Protein AF-W4VKB5-F1 (afdb_monomer_lite)

Secondary structure (DSSP, 8-state):
----HHHHHHHHHHHH---EEE---TT-SS--HHHHTIIIIIIHHHHHHTTPEEE-PPP-TT-HHHHHHHHHHHHHHHHHHT-

InterPro domains:
  IPR001015 Ferrochelatase [PF00762] (2-77)
  IPR001015 Ferrochelatase [PTHR11108] (2-79)

Structure (mmCIF, N/CA/C/O backbone):
data_AF-W4VKB5-F1
#
_entry.id   AF-W4VKB5-F1
#
loop_
_atom_site.group_PDB
_atom_site.id
_atom_site.type_symbol
_atom_site.label_atom_id
_atom_site.label_alt_id
_atom_site.label_comp_id
_atom_site.label_asym_id
_atom_site.label_entity_id
_atom_site.label_seq_id
_atom_site.pdbx_PDB_ins_code
_atom_site.Cartn_x
_atom_site.Cartn_y
_atom_site.Cartn_z
_atom_site.occupancy
_atom_site.B_iso_or_equiv
_atom_site.auth_seq_id
_atom_site.auth_comp_id
_atom_site.auth_asym_id
_atom_site.auth_atom_id
_atom_site.pdbx_PDB_model_num
ATOM 1 N N . MET A 1 1 ? 10.712 13.403 7.614 1.00 64.50 1 MET A N 1
ATOM 2 C CA . MET A 1 1 ? 9.513 13.847 6.864 1.00 64.50 1 MET A CA 1
ATOM 3 C C . MET A 1 1 ? 8.317 13.255 7.589 1.00 64.50 1 MET A C 1
ATOM 5 O O . MET A 1 1 ? 8.499 12.188 8.152 1.00 64.50 1 MET A O 1
ATOM 9 N N . GLY A 1 2 ? 7.192 13.962 7.694 1.00 67.75 2 GLY A N 1
ATOM 10 C CA . GLY A 1 2 ? 6.073 13.547 8.557 1.00 67.75 2 GLY A CA 1
ATOM 11 C C . GLY A 1 2 ? 4.755 13.394 7.805 1.00 67.75 2 GLY A C 1
ATOM 12 O O . GLY A 1 2 ? 4.780 13.418 6.575 1.00 67.75 2 GLY A O 1
ATOM 13 N N . PRO A 1 3 ? 3.625 13.360 8.537 1.00 78.62 3 PRO A N 1
ATOM 14 C CA . PRO A 1 3 ? 3.504 12.709 9.849 1.00 78.62 3 PRO A CA 1
ATOM 15 C C . PRO A 1 3 ? 3.843 11.215 9.737 1.00 78.62 3 PRO A C 1
ATOM 17 O O . PRO A 1 3 ? 3.890 10.676 8.630 1.00 78.62 3 PRO A O 1
ATOM 20 N N . ASP A 1 4 ? 4.103 10.555 10.864 1.00 90.69 4 ASP A N 1
ATOM 21 C CA . ASP A 1 4 ? 4.146 9.096 10.851 1.00 90.69 4 ASP A CA 1
ATOM 22 C C . ASP A 1 4 ? 2.776 8.548 10.407 1.00 90.69 4 ASP A C 1
ATOM 24 O O . ASP A 1 4 ? 1.724 9.114 10.722 1.00 90.69 4 ASP A O 1
ATOM 28 N N . VAL A 1 5 ? 2.782 7.479 9.614 1.00 92.12 5 VAL A N 1
ATOM 29 C CA . VAL A 1 5 ? 1.559 6.920 9.022 1.00 92.12 5 VAL A CA 1
ATOM 30 C C . VAL A 1 5 ? 0.612 6.378 10.104 1.00 92.12 5 VAL A C 1
ATOM 32 O O . VAL A 1 5 ? -0.611 6.423 9.936 1.00 92.12 5 VAL A O 1
ATOM 35 N N . GLN A 1 6 ? 1.152 5.922 11.234 1.00 93.50 6 GLN A N 1
ATOM 36 C CA . GLN A 1 6 ? 0.392 5.412 12.372 1.00 93.50 6 GLN A CA 1
ATOM 37 C C . GLN A 1 6 ? -0.357 6.550 13.073 1.00 93.50 6 GLN A C 1
ATOM 39 O O . GLN A 1 6 ? -1.563 6.444 13.303 1.00 93.50 6 GLN A O 1
ATOM 44 N N . ASP A 1 7 ? 0.326 7.669 13.322 1.00 95.44 7 ASP A N 1
ATOM 45 C CA . ASP A 1 7 ? -0.277 8.869 13.914 1.00 95.44 7 ASP A CA 1
ATOM 46 C C . ASP A 1 7 ? -1.389 9.424 13.017 1.00 95.44 7 ASP A C 1
ATOM 48 O O . ASP A 1 7 ? -2.504 9.676 13.474 1.00 95.44 7 ASP A O 1
ATOM 52 N N . LEU A 1 8 ? -1.130 9.510 11.707 1.00 96.62 8 LEU A N 1
ATOM 53 C CA . LEU A 1 8 ? -2.123 9.968 10.735 1.00 96.62 8 LEU A CA 1
ATOM 54 C C . LEU A 1 8 ? -3.374 9.075 10.717 1.00 96.62 8 LEU A C 1
ATOM 56 O O . LEU A 1 8 ? -4.486 9.572 10.542 1.00 96.62 8 LEU A O 1
ATOM 60 N N . THR A 1 9 ? -3.207 7.764 10.898 1.00 97.44 9 THR A N 1
ATOM 61 C CA . THR A 1 9 ? -4.327 6.812 10.955 1.00 97.44 9 THR A CA 1
ATOM 62 C C . THR A 1 9 ? -5.235 7.115 12.149 1.00 97.44 9 THR A C 1
ATOM 64 O O . THR A 1 9 ? -6.454 7.203 11.988 1.00 97.44 9 THR A O 1
ATOM 67 N N . ARG A 1 10 ? -4.649 7.346 13.333 1.00 97.00 10 ARG A N 1
ATOM 68 C CA . ARG A 1 10 ? -5.398 7.702 14.550 1.00 97.00 10 ARG A CA 1
ATOM 69 C C . ARG A 1 10 ? -6.095 9.050 14.403 1.00 97.00 10 ARG A C 1
ATOM 71 O O . ARG A 1 10 ? -7.291 9.146 14.666 1.00 97.00 10 ARG A O 1
ATOM 78 N N . ASP A 1 11 ? -5.387 10.052 13.889 1.00 97.44 11 ASP A N 1
ATOM 79 C CA . ASP A 1 11 ? -5.937 11.390 13.661 1.00 97.44 11 ASP A CA 1
ATOM 80 C C . ASP A 1 11 ? -7.153 11.355 12.729 1.00 97.44 11 ASP A C 1
ATOM 82 O O . ASP A 1 11 ? -8.173 11.999 12.982 1.00 97.44 11 ASP A O 1
ATOM 86 N N . LEU A 1 12 ? -7.069 10.591 11.639 1.00 97.94 12 LEU A N 1
ATOM 87 C CA . LEU A 1 12 ? -8.164 10.445 10.684 1.00 97.94 12 LEU A CA 1
ATOM 88 C C . LEU A 1 12 ? -9.368 9.718 11.293 1.00 97.94 12 LEU A C 1
ATOM 90 O O . LEU A 1 12 ? -10.506 10.120 11.038 1.00 97.94 12 LEU A O 1
ATOM 94 N N . PHE A 1 13 ? -9.141 8.696 12.117 1.00 97.88 13 PHE A N 1
ATOM 95 C CA . PHE A 1 13 ? -10.210 8.034 12.862 1.00 97.88 13 PHE A CA 1
ATOM 96 C C . PHE A 1 13 ? -10.900 9.003 13.830 1.00 97.88 13 PHE A C 1
ATOM 98 O O . PHE A 1 13 ? -12.115 9.174 13.764 1.00 97.88 13 PHE A O 1
ATOM 105 N N . GLU A 1 14 ? -10.142 9.707 14.670 1.00 97.56 14 GLU A N 1
ATOM 106 C CA . GLU A 1 14 ? -10.697 10.606 15.689 1.00 97.56 14 GLU A CA 1
ATOM 107 C C . GLU A 1 14 ? -11.412 11.820 15.083 1.00 97.56 14 GLU A C 1
ATOM 109 O O . GLU A 1 14 ? -12.491 12.210 15.530 1.00 97.56 14 GLU A O 1
ATOM 114 N N . GLN A 1 15 ? -10.826 12.431 14.050 1.00 98.00 15 GLN A N 1
ATOM 115 C CA . GLN A 1 15 ? -11.329 13.686 13.490 1.00 98.00 15 GLN A CA 1
ATOM 116 C C . GLN A 1 15 ? -12.403 13.483 12.421 1.00 98.00 15 GLN A C 1
ATOM 118 O O . GLN A 1 15 ? -13.211 14.389 12.192 1.00 98.00 15 GLN A O 1
ATOM 123 N N . LYS A 1 16 ? -12.373 12.353 11.700 1.00 98.00 16 LYS A N 1
ATOM 124 C CA . LYS A 1 16 ? -13.259 12.094 10.552 1.00 98.00 16 LYS A CA 1
ATOM 125 C C . LYS A 1 16 ? -14.153 10.871 10.728 1.00 98.00 16 LYS A C 1
ATOM 127 O O . LYS A 1 16 ? -15.127 10.765 9.991 1.00 98.00 16 LYS A O 1
ATOM 132 N N . GLY A 1 17 ? -13.864 9.987 11.681 1.00 97.56 17 GLY A N 1
ATOM 133 C CA . GLY A 1 17 ? -14.631 8.762 11.899 1.00 97.56 17 GLY A CA 1
ATOM 134 C C . GLY A 1 17 ?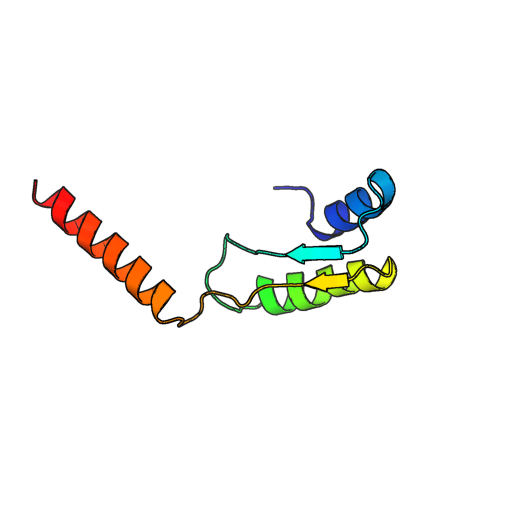 -14.438 7.714 10.802 1.00 97.56 17 GLY A C 1
ATOM 135 O O . GLY A 1 17 ? -15.338 6.909 10.585 1.00 97.56 17 GLY A O 1
ATOM 136 N N . TYR A 1 18 ? -13.316 7.741 10.070 1.00 98.25 18 TYR A N 1
ATOM 137 C CA . TYR A 1 18 ? -13.016 6.687 9.099 1.00 98.25 18 TYR A CA 1
ATOM 138 C C . TYR A 1 18 ? -12.680 5.385 9.820 1.00 98.25 18 TYR A C 1
ATOM 140 O O . TYR A 1 18 ? -11.797 5.364 10.666 1.00 98.25 18 TYR A O 1
ATOM 148 N N . ASP A 1 19 ? -13.349 4.303 9.441 1.00 97.62 19 ASP A N 1
ATOM 149 C CA . ASP A 1 19 ? -13.218 2.971 10.037 1.00 97.62 19 ASP A CA 1
ATOM 150 C C . ASP A 1 19 ? -12.545 1.962 9.092 1.00 97.62 19 ASP A C 1
ATOM 152 O O . ASP A 1 19 ? -12.533 0.762 9.355 1.00 97.62 19 ASP A O 1
ATOM 156 N N . SER A 1 20 ? -12.010 2.430 7.965 1.00 98.31 20 SER A N 1
ATOM 157 C CA . SER A 1 20 ? -11.396 1.604 6.929 1.00 98.31 20 SER A CA 1
ATOM 158 C C . SER A 1 20 ? -10.245 2.362 6.276 1.00 98.31 20 SER A C 1
ATOM 160 O O . SER A 1 20 ? -10.428 3.480 5.792 1.00 98.31 20 SER A O 1
ATOM 162 N N . PHE A 1 21 ? -9.068 1.740 6.223 1.00 98.50 21 PHE A N 1
ATOM 163 C CA . PHE A 1 21 ? -7.835 2.347 5.732 1.00 98.50 21 PHE A CA 1
ATOM 164 C C . PHE A 1 21 ? -7.193 1.474 4.656 1.00 98.50 21 PHE A C 1
ATOM 166 O O . PHE A 1 21 ? -7.025 0.268 4.832 1.00 98.50 21 PHE A O 1
ATOM 173 N N . ILE A 1 22 ? -6.829 2.100 3.535 1.00 98.31 22 ILE A N 1
ATOM 174 C CA . ILE A 1 22 ? -6.101 1.460 2.437 1.00 98.31 22 ILE A CA 1
ATOM 175 C C . ILE A 1 22 ? -4.702 2.069 2.380 1.00 98.31 22 ILE A C 1
ATOM 177 O O . ILE A 1 22 ? -4.554 3.257 2.092 1.00 98.31 22 ILE A O 1
ATOM 181 N N . TYR A 1 23 ? -3.682 1.252 2.616 1.00 97.81 23 TYR A N 1
ATOM 182 C CA . TYR A 1 23 ? -2.281 1.650 2.548 1.00 97.81 23 TYR A CA 1
ATOM 183 C C . TYR A 1 23 ? -1.722 1.303 1.167 1.00 97.81 23 TYR A C 1
ATOM 185 O O . TYR A 1 23 ? -1.799 0.160 0.726 1.00 97.81 23 TYR A O 1
ATOM 193 N N . ALA A 1 24 ? -1.166 2.292 0.468 1.00 97.31 24 ALA A N 1
ATOM 194 C CA . ALA A 1 24 ? -0.536 2.118 -0.840 1.00 97.31 24 ALA A CA 1
ATOM 195 C C . ALA A 1 24 ? 0.875 2.735 -0.810 1.00 97.31 24 ALA A C 1
ATOM 197 O O . ALA A 1 24 ? 1.019 3.937 -1.056 1.00 97.31 24 ALA A O 1
ATOM 198 N N . PRO A 1 25 ? 1.924 1.956 -0.482 1.00 95.69 25 PRO A N 1
ATOM 199 C CA . PRO A 1 25 ? 3.278 2.477 -0.294 1.00 95.69 25 PRO A CA 1
ATOM 200 C C . PRO A 1 25 ? 3.996 2.701 -1.638 1.00 95.69 25 PRO A C 1
ATOM 202 O O . PRO A 1 25 ? 4.978 2.045 -1.971 1.00 95.69 25 PRO A O 1
ATOM 205 N N . VAL A 1 26 ? 3.516 3.673 -2.419 1.00 95.25 26 VAL A N 1
ATOM 206 C CA . VAL A 1 26 ? 3.966 3.970 -3.799 1.00 95.25 26 VAL A CA 1
ATOM 207 C C . VAL A 1 26 ? 5.427 4.424 -3.929 1.00 95.25 26 VAL A C 1
ATOM 209 O O . VAL A 1 26 ? 5.934 4.549 -5.040 1.00 95.25 26 VAL A O 1
ATOM 212 N N . GLY A 1 27 ? 6.107 4.692 -2.811 1.00 95.31 27 GLY A N 1
ATOM 213 C CA . GLY A 1 27 ? 7.550 4.954 -2.783 1.00 95.31 27 GLY A CA 1
ATOM 214 C C . GLY A 1 27 ? 8.406 3.697 -2.969 1.00 95.31 27 GLY A C 1
ATOM 215 O O . GLY A 1 27 ? 9.606 3.811 -3.205 1.00 95.31 27 GLY A O 1
ATOM 216 N N . PHE A 1 28 ? 7.793 2.515 -2.886 1.00 96.62 28 PHE A N 1
ATOM 217 C CA . PHE A 1 28 ? 8.439 1.219 -3.030 1.00 96.62 28 PHE A CA 1
ATOM 218 C C . PHE A 1 28 ? 7.810 0.422 -4.176 1.00 96.62 28 PHE A C 1
ATOM 220 O O . PHE A 1 28 ? 6.707 0.712 -4.637 1.00 96.62 28 PHE A O 1
ATOM 227 N N . VAL A 1 29 ? 8.525 -0.601 -4.645 1.00 97.81 29 VAL A N 1
ATOM 228 C CA . VAL A 1 29 ? 8.098 -1.438 -5.784 1.00 97.81 29 VAL A CA 1
ATOM 229 C C . VAL A 1 29 ? 8.048 -2.929 -5.454 1.00 97.81 29 VAL A C 1
ATOM 231 O O . VAL A 1 29 ? 7.603 -3.718 -6.280 1.00 97.8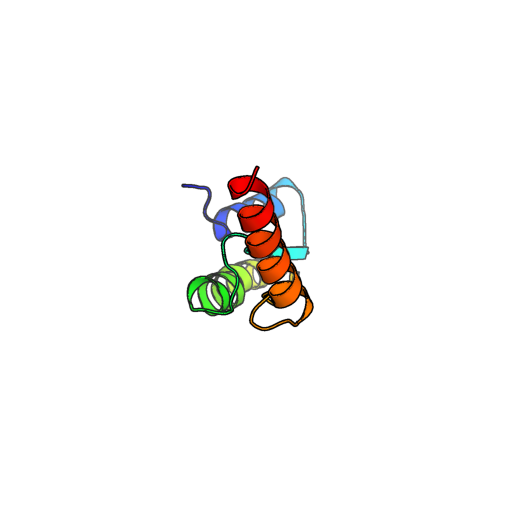1 29 VAL A O 1
ATOM 234 N N . ALA A 1 30 ? 8.483 -3.326 -4.260 1.00 98.06 30 ALA A N 1
ATOM 235 C CA . ALA A 1 30 ? 8.566 -4.718 -3.840 1.00 98.06 30 ALA A CA 1
ATOM 236 C C . ALA A 1 30 ? 8.073 -4.884 -2.401 1.00 98.06 30 ALA A C 1
ATOM 238 O O . ALA A 1 30 ? 8.07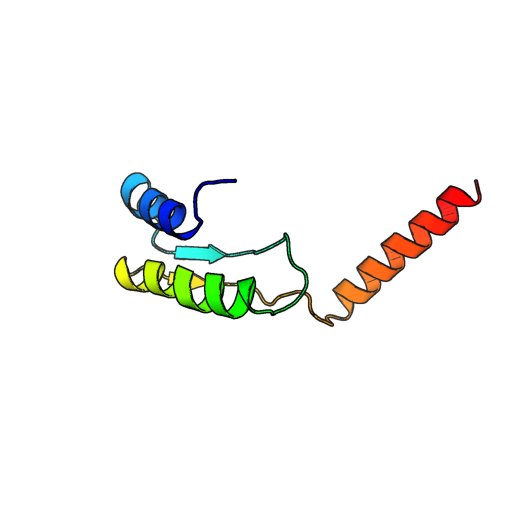9 -3.930 -1.626 1.00 98.06 30 ALA A O 1
ATOM 239 N N . ASP A 1 31 ? 7.689 -6.103 -2.039 1.00 98.31 31 ASP A N 1
ATOM 240 C CA . ASP A 1 31 ? 7.501 -6.476 -0.642 1.00 98.31 31 ASP A CA 1
ATOM 241 C C . ASP A 1 31 ? 8.880 -6.653 0.026 1.00 98.31 31 ASP A C 1
ATOM 243 O O . ASP A 1 31 ? 9.636 -7.578 -0.279 1.00 98.31 31 ASP A O 1
ATOM 247 N N . HIS A 1 32 ? 9.217 -5.745 0.939 1.00 97.31 32 HIS A N 1
ATOM 248 C CA . HIS A 1 32 ? 10.409 -5.794 1.793 1.00 97.31 32 HIS A CA 1
ATOM 249 C C . HIS A 1 32 ? 10.047 -5.353 3.219 1.00 97.31 32 HIS A C 1
ATOM 251 O O . HIS A 1 32 ? 8.863 -5.257 3.541 1.00 97.31 32 HIS A O 1
ATOM 257 N N . LEU A 1 33 ? 11.036 -5.139 4.093 1.00 97.81 33 LEU A N 1
ATOM 258 C CA . LEU A 1 33 ? 10.805 -4.919 5.526 1.00 97.81 33 LEU A CA 1
ATOM 259 C C . LEU A 1 33 ? 9.851 -3.743 5.790 1.00 97.81 33 LEU A C 1
ATOM 261 O O . LEU A 1 33 ? 8.861 -3.913 6.487 1.00 97.81 33 LEU A O 1
ATOM 265 N N . GLU A 1 34 ? 10.081 -2.610 5.138 1.00 95.25 34 GLU A N 1
ATOM 266 C CA . GLU A 1 34 ? 9.292 -1.381 5.275 1.00 95.25 34 GLU A CA 1
ATOM 267 C C . GLU A 1 34 ? 7.840 -1.519 4.769 1.00 95.25 34 GLU A C 1
ATOM 269 O O . GLU A 1 34 ? 6.998 -0.666 5.032 1.00 95.25 34 GLU A O 1
ATOM 274 N N . VAL A 1 35 ? 7.516 -2.591 4.038 1.00 97.38 35 VAL A N 1
ATOM 275 C CA . VAL A 1 35 ? 6.142 -2.908 3.615 1.00 97.38 35 VAL A CA 1
ATOM 276 C C . VAL A 1 35 ? 5.553 -3.989 4.519 1.00 97.38 35 VAL A C 1
ATOM 278 O O . VAL A 1 35 ? 4.518 -3.788 5.149 1.00 97.38 35 VAL A O 1
ATOM 281 N N . LEU A 1 36 ? 6.229 -5.135 4.616 1.00 98.00 36 LEU A N 1
ATOM 282 C CA . LEU A 1 36 ? 5.737 -6.314 5.331 1.00 98.00 36 LEU A CA 1
ATOM 283 C C . LEU A 1 36 ? 5.706 -6.133 6.854 1.00 98.00 36 LEU A C 1
ATOM 285 O O . LEU A 1 36 ? 4.972 -6.842 7.538 1.00 98.00 36 LEU A O 1
ATOM 289 N N . TYR A 1 37 ? 6.522 -5.233 7.397 1.00 97.12 37 TYR A N 1
ATOM 290 C CA . TYR A 1 37 ? 6.548 -4.942 8.823 1.00 97.12 37 TYR A CA 1
ATOM 291 C C . TYR A 1 37 ? 5.875 -3.599 9.105 1.00 97.12 37 TYR A C 1
ATOM 293 O O . TYR A 1 37 ? 4.802 -3.576 9.704 1.00 97.12 37 TYR A O 1
ATOM 301 N N . ASP A 1 38 ? 6.418 -2.490 8.608 1.00 95.81 38 ASP A N 1
ATOM 302 C CA . ASP A 1 38 ? 5.912 -1.163 8.976 1.00 95.81 38 ASP A CA 1
ATOM 303 C C . ASP A 1 38 ? 4.442 -0.970 8.540 1.00 95.81 38 ASP A C 1
ATOM 305 O O . ASP A 1 38 ? 3.633 -0.404 9.278 1.00 95.81 38 ASP A O 1
ATOM 309 N N . ASN A 1 39 ? 4.033 -1.483 7.367 1.00 96.94 39 ASN A N 1
ATOM 310 C CA . ASN A 1 39 ? 2.628 -1.425 6.942 1.00 96.94 39 ASN A CA 1
ATOM 311 C C . ASN A 1 39 ? 1.817 -2.644 7.390 1.00 96.94 39 ASN A C 1
ATOM 313 O O . ASN A 1 39 ? 0.791 -2.467 8.046 1.00 96.94 39 ASN A O 1
ATOM 317 N N . ASP A 1 40 ? 2.218 -3.858 7.010 1.00 97.88 40 ASP A N 1
ATOM 318 C CA . ASP A 1 40 ? 1.386 -5.055 7.221 1.00 97.88 40 ASP A CA 1
ATOM 319 C C . ASP A 1 40 ? 1.318 -5.480 8.706 1.00 97.88 40 ASP A C 1
ATOM 321 O O . ASP A 1 40 ? 0.386 -6.190 9.097 1.00 97.88 40 ASP A O 1
ATOM 325 N N . TYR A 1 41 ? 2.252 -5.014 9.549 1.00 97.69 41 TYR A N 1
ATOM 326 C CA . TYR A 1 41 ? 2.238 -5.235 10.995 1.00 97.69 41 TYR A CA 1
ATOM 327 C C . TYR A 1 41 ? 1.956 -3.952 11.787 1.00 97.69 41 TYR A C 1
ATOM 329 O O . TYR A 1 41 ? 0.913 -3.877 12.431 1.00 97.69 41 TYR A O 1
ATOM 337 N N . GLU A 1 42 ? 2.818 -2.931 11.754 1.00 97.44 42 GLU A N 1
ATOM 338 C CA . GLU A 1 42 ? 2.675 -1.783 12.669 1.00 97.44 42 GLU A CA 1
ATOM 339 C C . GLU A 1 42 ? 1.420 -0.944 12.378 1.00 97.44 42 GLU A C 1
ATOM 341 O O . GLU A 1 42 ? 0.629 -0.668 13.283 1.00 97.44 42 GLU A O 1
ATOM 346 N N . CYS A 1 43 ? 1.155 -0.607 11.109 1.00 97.31 43 CYS A N 1
ATOM 347 C CA . CYS A 1 43 ? -0.082 0.100 10.746 1.00 97.31 43 CYS A CA 1
ATOM 348 C C . CYS A 1 43 ? -1.332 -0.761 10.986 1.00 97.31 43 CYS A C 1
ATOM 350 O O . CYS A 1 43 ? -2.388 -0.243 11.361 1.00 97.31 43 CYS A O 1
ATOM 352 N N . LYS A 1 44 ? -1.221 -2.083 10.805 1.00 97.88 44 LYS A N 1
ATOM 353 C CA . LYS A 1 44 ? -2.310 -3.008 11.117 1.00 97.88 44 LYS A CA 1
ATOM 354 C C . LYS A 1 44 ? -2.614 -3.045 12.618 1.00 97.88 44 LYS A C 1
ATOM 356 O O . LYS A 1 44 ? -3.789 -3.020 12.973 1.00 97.88 44 LYS A O 1
ATOM 361 N N . VAL A 1 45 ? -1.597 -3.045 13.482 1.00 98.19 45 VAL A N 1
ATOM 362 C CA . VAL A 1 45 ? -1.770 -2.955 14.943 1.00 98.19 45 VAL A CA 1
ATOM 363 C C . VAL A 1 45 ? -2.553 -1.695 15.307 1.00 98.19 45 VAL A C 1
ATOM 365 O O . VAL A 1 45 ? -3.510 -1.778 16.072 1.00 98.19 45 VAL A O 1
ATOM 368 N N . VAL A 1 46 ? -2.225 -0.551 14.701 1.00 97.88 46 VAL A N 1
ATOM 369 C CA . VAL A 1 46 ? -2.982 0.691 14.919 1.00 97.88 46 VAL A CA 1
ATOM 370 C C . VAL A 1 46 ? -4.440 0.552 14.494 1.00 97.88 46 VAL A C 1
ATOM 372 O O . VAL A 1 46 ? -5.317 0.932 15.264 1.00 97.88 46 VAL A O 1
ATOM 375 N N . CYS A 1 47 ? -4.714 -0.016 13.314 1.00 98.31 47 CYS A N 1
ATOM 376 C CA . CYS A 1 47 ? -6.084 -0.264 12.855 1.00 98.31 47 CYS A CA 1
ATOM 377 C C . CYS A 1 47 ? -6.852 -1.187 13.814 1.00 98.31 47 CYS A C 1
ATOM 379 O O . CYS A 1 47 ? -7.996 -0.896 14.157 1.00 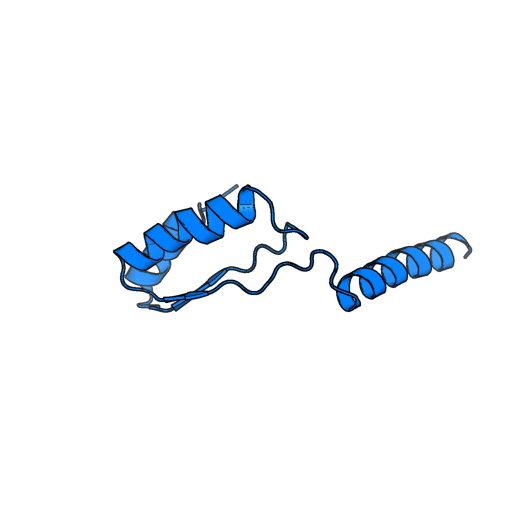98.31 47 CYS A O 1
ATOM 381 N N . ASP A 1 48 ? -6.219 -2.265 14.280 1.00 98.19 48 ASP A N 1
ATOM 382 C CA . ASP A 1 48 ? -6.833 -3.238 15.183 1.00 98.19 48 ASP A CA 1
ATOM 383 C C . ASP A 1 48 ? -7.187 -2.596 16.546 1.00 98.19 48 ASP A C 1
ATOM 385 O O . ASP A 1 48 ? -8.258 -2.866 17.093 1.00 98.19 48 ASP A O 1
ATOM 389 N N . GLU A 1 49 ? -6.347 -1.693 17.071 1.00 97.75 49 GLU A N 1
ATOM 390 C CA . GLU A 1 49 ? -6.601 -0.951 18.320 1.00 97.75 49 GLU A CA 1
ATOM 391 C C . GLU A 1 49 ? -7.818 -0.020 18.246 1.00 97.75 49 GLU A C 1
ATOM 393 O O . GLU A 1 49 ? -8.568 0.094 19.217 1.00 97.75 49 GLU A O 1
ATOM 398 N N . ILE A 1 50 ? -8.025 0.637 17.103 1.00 97.38 50 ILE A N 1
ATOM 399 C CA . ILE A 1 50 ? -9.171 1.533 16.864 1.00 97.38 50 ILE A CA 1
ATOM 400 C C . ILE A 1 50 ? -10.369 0.807 16.233 1.00 97.38 50 ILE A C 1
ATOM 40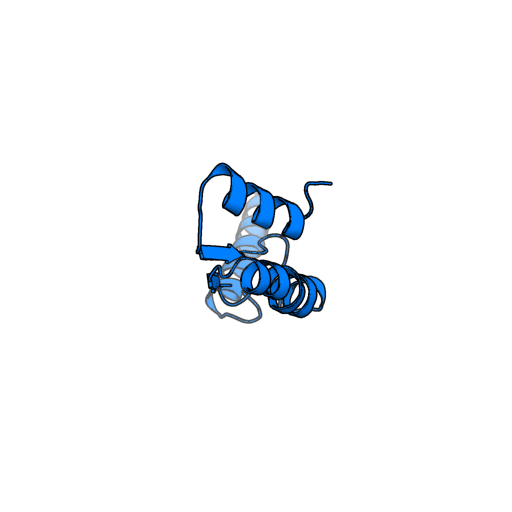2 O O . ILE A 1 50 ? -11.359 1.443 15.880 1.00 97.38 50 ILE A O 1
ATOM 406 N N . GLN A 1 51 ? -10.291 -0.522 16.091 1.00 97.69 51 GLN A N 1
ATOM 407 C CA . GLN A 1 51 ? -11.306 -1.368 15.454 1.00 97.69 51 GLN A CA 1
ATOM 408 C C . GLN A 1 51 ? -11.635 -0.967 14.002 1.00 97.69 51 GLN A C 1
ATOM 410 O O . GLN A 1 51 ? -12.764 -1.148 13.545 1.00 97.69 51 GLN A O 1
ATOM 415 N N . ALA A 1 52 ? -10.649 -0.441 13.273 1.00 98.25 52 ALA A N 1
ATOM 416 C CA . ALA A 1 52 ? -10.754 -0.108 11.860 1.00 98.25 52 ALA A CA 1
ATOM 417 C C . ALA A 1 52 ? -10.263 -1.259 10.968 1.00 98.25 52 ALA A C 1
ATOM 419 O O . ALA A 1 52 ? -9.443 -2.091 11.358 1.00 98.25 52 ALA A O 1
ATOM 420 N N . THR A 1 53 ? -10.741 -1.295 9.728 1.00 98.62 53 THR A N 1
ATOM 421 C CA . THR A 1 53 ? -10.359 -2.313 8.751 1.00 98.62 53 THR A CA 1
ATOM 422 C C . THR A 1 53 ? -9.089 -1.910 8.011 1.00 98.62 53 THR A C 1
ATOM 424 O O . THR A 1 53 ? -9.020 -0.831 7.424 1.00 98.62 53 THR A O 1
ATOM 427 N N . TYR A 1 54 ? -8.106 -2.807 7.991 1.00 98.62 54 TYR A N 1
ATOM 428 C CA . TYR A 1 54 ? -6.851 -2.640 7.263 1.00 98.62 54 TYR A CA 1
ATOM 429 C C . TYR A 1 54 ? -6.917 -3.283 5.874 1.00 98.62 54 TYR A C 1
ATOM 431 O O . TYR A 1 54 ? -7.272 -4.457 5.745 1.00 98.62 54 TYR A O 1
ATOM 439 N N . TYR A 1 55 ? -6.483 -2.548 4.852 1.00 98.50 55 TYR A N 1
ATOM 440 C CA . TYR A 1 55 ? -6.258 -3.063 3.507 1.00 98.50 55 TYR A CA 1
ATOM 441 C C . TYR A 1 55 ? -4.917 -2.584 2.957 1.00 98.50 55 TYR A C 1
ATOM 443 O O . TYR A 1 55 ? -4.543 -1.423 3.116 1.00 98.50 55 TYR A O 1
ATOM 451 N N . ARG A 1 56 ? -4.249 -3.454 2.200 1.00 98.25 56 ARG A N 1
ATOM 452 C CA . ARG A 1 56 ? -3.096 -3.095 1.376 1.00 98.25 56 ARG A CA 1
ATOM 453 C C . ARG A 1 56 ? -3.164 -3.848 0.046 1.00 98.25 56 ARG A C 1
ATOM 455 O O . ARG A 1 56 ? -3.269 -5.076 0.059 1.00 98.25 56 ARG A O 1
ATOM 462 N N . PRO A 1 57 ? -3.137 -3.159 -1.108 1.00 98.00 57 PRO A N 1
ATOM 463 C CA . PRO A 1 57 ? -2.992 -3.824 -2.396 1.00 98.00 57 PRO A CA 1
ATOM 464 C C . PRO A 1 57 ? -1.632 -4.537 -2.499 1.00 98.00 57 PRO A C 1
ATOM 466 O O . PRO A 1 57 ? -0.666 -4.077 -1.883 1.00 98.00 57 PRO A O 1
ATOM 469 N N . PRO A 1 58 ? -1.519 -5.616 -3.295 1.00 97.62 58 PRO A N 1
ATOM 470 C CA . PRO A 1 58 ? -0.234 -6.254 -3.576 1.00 97.62 58 PRO A CA 1
ATOM 471 C C . PRO A 1 58 ? 0.802 -5.254 -4.109 1.00 97.62 58 PRO A C 1
ATOM 473 O O . PRO A 1 58 ? 0.453 -4.354 -4.877 1.00 97.62 58 PRO A O 1
ATOM 476 N N . MET A 1 59 ? 2.073 -5.423 -3.726 1.00 98.38 59 MET A N 1
ATOM 477 C CA . MET A 1 59 ? 3.158 -4.638 -4.321 1.00 98.38 59 MET A CA 1
ATOM 478 C C . MET A 1 59 ? 3.405 -5.069 -5.769 1.00 98.38 59 MET A C 1
ATOM 480 O O . MET A 1 59 ? 3.151 -6.231 -6.102 1.00 98.38 59 MET A O 1
ATOM 484 N N . PRO A 1 60 ? 3.956 -4.178 -6.618 1.00 98.31 60 PRO A N 1
ATOM 485 C CA . PRO A 1 60 ? 4.241 -4.508 -8.010 1.00 98.31 60 PRO A CA 1
ATOM 486 C C . PRO A 1 60 ? 5.116 -5.755 -8.175 1.00 98.31 60 PRO A C 1
ATOM 488 O O . PRO A 1 60 ? 4.828 -6.590 -9.025 1.00 98.31 60 PRO A O 1
ATOM 491 N N . ASN A 1 61 ? 6.146 -5.926 -7.338 1.00 98.06 61 ASN A N 1
ATOM 492 C CA . ASN A 1 61 ? 7.042 -7.084 -7.343 1.00 98.06 61 ASN A CA 1
ATOM 493 C C . ASN A 1 61 ? 7.508 -7.439 -8.772 1.00 98.06 61 ASN A C 1
ATOM 495 O O . ASN A 1 61 ? 8.167 -6.643 -9.436 1.00 98.06 61 ASN A O 1
ATOM 499 N N . VAL A 1 62 ? 7.160 -8.640 -9.237 1.00 98.12 62 VAL A 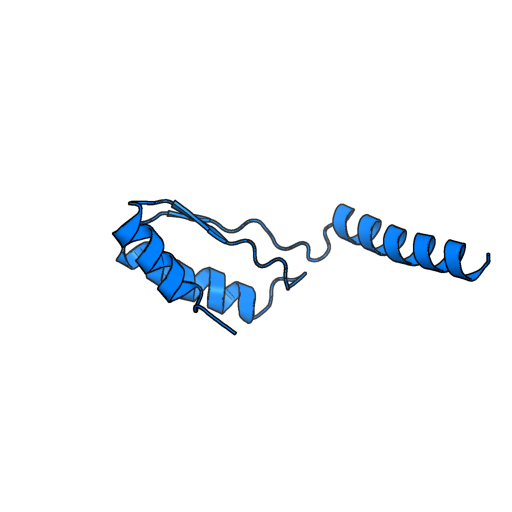N 1
ATOM 500 C CA . VAL A 1 62 ? 7.462 -9.164 -10.575 1.00 98.12 62 VAL A CA 1
ATOM 501 C C . VAL A 1 62 ? 6.204 -9.275 -11.440 1.00 98.12 62 VAL A C 1
ATOM 503 O O . VAL A 1 62 ? 6.139 -10.124 -12.327 1.00 98.12 62 VAL A O 1
ATOM 506 N N . ASP A 1 63 ? 5.183 -8.461 -11.163 1.00 98.38 63 ASP A N 1
ATOM 507 C CA . ASP A 1 63 ? 3.976 -8.412 -11.982 1.00 98.38 63 ASP A CA 1
ATOM 508 C C . ASP A 1 63 ? 4.351 -8.086 -13.444 1.00 98.38 63 ASP A C 1
ATOM 510 O O . ASP A 1 63 ? 5.071 -7.106 -13.683 1.00 98.38 63 ASP A O 1
ATOM 514 N N . PRO A 1 64 ? 3.888 -8.880 -14.431 1.00 98.50 64 PRO A N 1
ATOM 515 C CA . PRO A 1 64 ? 4.198 -8.650 -15.839 1.00 98.50 64 PRO A CA 1
ATOM 516 C C . PRO A 1 64 ? 3.874 -7.230 -16.309 1.00 98.50 64 PRO A C 1
ATOM 518 O O . PRO A 1 64 ? 4.679 -6.625 -17.008 1.00 98.50 64 PRO A O 1
ATOM 521 N N . MET A 1 65 ? 2.755 -6.654 -15.860 1.00 98.31 65 MET A N 1
ATOM 522 C CA . MET A 1 65 ? 2.350 -5.299 -16.235 1.00 98.31 65 MET A CA 1
ATOM 523 C C . MET A 1 65 ? 3.326 -4.247 -15.696 1.00 98.31 65 MET A C 1
ATOM 525 O O . MET A 1 65 ? 3.589 -3.239 -16.355 1.00 98.31 65 MET A O 1
ATOM 529 N N . PHE A 1 66 ? 3.888 -4.470 -14.505 1.00 98.25 66 PHE A N 1
ATOM 530 C CA . PHE A 1 66 ? 4.907 -3.584 -13.953 1.00 98.25 66 PHE A CA 1
ATOM 531 C C . PHE A 1 66 ? 6.223 -3.687 -14.732 1.00 98.25 66 PHE A C 1
ATOM 533 O O . PHE A 1 66 ? 6.823 -2.663 -15.056 1.00 98.25 66 PHE A O 1
ATOM 540 N N . ILE A 1 67 ? 6.640 -4.904 -15.094 1.00 98.62 67 ILE A N 1
ATOM 541 C CA . ILE A 1 67 ? 7.833 -5.138 -15.920 1.00 98.62 67 ILE A CA 1
ATOM 542 C C . ILE A 1 67 ? 7.680 -4.479 -17.297 1.00 98.62 67 ILE A C 1
ATOM 544 O O . ILE A 1 67 ? 8.591 -3.768 -17.726 1.00 98.62 67 ILE A O 1
ATOM 548 N N . ASP A 1 68 ? 6.529 -4.653 -17.950 1.00 98.62 68 ASP A N 1
ATOM 549 C CA . ASP A 1 68 ? 6.223 -4.027 -19.241 1.00 98.62 68 ASP A CA 1
ATOM 550 C C . ASP A 1 68 ? 6.285 -2.495 -19.131 1.00 98.62 68 ASP A C 1
ATOM 552 O O . ASP A 1 68 ? 6.921 -1.829 -19.947 1.00 98.62 68 ASP A O 1
ATOM 556 N N . THR A 1 69 ? 5.735 -1.933 -18.049 1.00 98.38 69 THR A N 1
ATOM 557 C CA . THR A 1 69 ? 5.795 -0.488 -17.777 1.00 98.38 69 THR A CA 1
ATOM 558 C C . THR A 1 69 ? 7.239 0.007 -17.618 1.00 98.38 69 THR A C 1
ATOM 560 O O . THR A 1 69 ? 7.602 1.055 -18.153 1.00 98.38 69 THR A O 1
ATOM 563 N N . LEU A 1 70 ? 8.095 -0.729 -16.898 1.00 98.38 70 LEU A N 1
ATOM 564 C CA . LEU A 1 70 ? 9.511 -0.373 -16.750 1.00 98.38 70 LEU A CA 1
ATOM 565 C C . LEU A 1 70 ? 10.265 -0.456 -18.084 1.00 98.38 70 LEU A C 1
ATOM 567 O O . LEU A 1 70 ? 11.086 0.418 -18.375 1.00 98.38 70 LEU A O 1
ATOM 571 N N . ALA A 1 71 ? 9.978 -1.474 -18.899 1.00 98.44 71 ALA A N 1
ATOM 572 C CA . ALA A 1 71 ? 10.547 -1.607 -20.235 1.00 98.44 71 ALA A CA 1
ATOM 573 C C . ALA A 1 71 ? 10.166 -0.406 -21.113 1.00 98.44 71 ALA A C 1
ATOM 575 O O . ALA A 1 71 ? 11.046 0.212 -21.715 1.00 98.44 71 ALA A O 1
ATOM 576 N N . ASP A 1 72 ? 8.893 -0.007 -21.103 1.00 98.44 72 ASP A N 1
ATOM 577 C CA . ASP A 1 72 ? 8.409 1.166 -21.830 1.00 98.44 72 ASP A CA 1
ATOM 578 C C . ASP A 1 72 ? 9.120 2.449 -21.387 1.00 98.44 72 ASP A C 1
ATOM 580 O O . ASP A 1 72 ? 9.523 3.257 -22.225 1.00 98.44 72 ASP A O 1
ATOM 584 N N . VAL A 1 73 ? 9.329 2.653 -20.081 1.00 98.19 73 VAL A N 1
ATOM 585 C CA . VAL A 1 73 ? 10.063 3.821 -19.562 1.00 98.19 73 VAL A CA 1
ATOM 586 C C . VAL A 1 73 ? 11.487 3.881 -20.126 1.00 98.19 73 VAL A C 1
ATOM 588 O O . VAL A 1 73 ? 11.924 4.946 -20.573 1.00 98.19 73 VAL A O 1
ATOM 591 N N . VAL A 1 74 ? 12.203 2.754 -20.150 1.00 98.06 74 VAL A N 1
ATOM 592 C CA . VAL A 1 74 ? 13.574 2.677 -20.683 1.00 98.06 74 VAL A CA 1
ATOM 593 C C . VAL A 1 74 ? 13.595 2.896 -22.196 1.00 98.06 74 VAL A C 1
ATOM 595 O O . VAL A 1 74 ? 14.380 3.710 -22.685 1.00 98.06 74 VAL A O 1
ATOM 598 N N . LEU A 1 75 ? 12.721 2.220 -22.945 1.00 98.00 75 LEU A N 1
ATOM 599 C CA . LEU A 1 75 ? 12.653 2.335 -24.404 1.00 98.00 75 LEU A CA 1
ATOM 600 C C . LEU A 1 75 ? 12.285 3.756 -24.846 1.00 98.00 75 LEU A C 1
ATOM 602 O O . LEU A 1 75 ? 12.902 4.298 -25.763 1.00 98.00 75 LEU A O 1
ATOM 606 N N . ASN A 1 76 ? 11.344 4.399 -24.151 1.00 97.62 76 ASN A N 1
ATOM 607 C CA . ASN A 1 76 ? 10.974 5.790 -24.407 1.00 97.62 76 ASN A CA 1
ATOM 608 C C . ASN A 1 76 ? 12.124 6.762 -24.117 1.00 97.62 76 ASN A C 1
ATOM 610 O O . ASN A 1 76 ? 12.256 7.779 -24.798 1.00 97.62 76 ASN A O 1
ATOM 614 N N . LYS A 1 77 ? 12.955 6.478 -23.106 1.00 97.38 77 LYS A N 1
ATOM 615 C CA . LYS A 1 77 ? 14.140 7.289 -22.810 1.00 97.38 77 LYS A CA 1
ATOM 616 C C . LYS A 1 77 ? 15.188 7.162 -23.919 1.00 97.38 77 LYS A C 1
ATOM 618 O O . LYS A 1 77 ? 15.669 8.190 -24.383 1.00 97.38 77 LYS A O 1
ATOM 623 N N . LEU A 1 78 ? 15.466 5.944 -24.387 1.00 96.62 78 LEU A N 1
ATOM 624 C CA . LEU A 1 78 ? 16.399 5.698 -25.495 1.00 96.62 78 LEU A CA 1
ATOM 625 C C . LEU A 1 78 ? 15.981 6.442 -26.772 1.00 96.62 78 LEU A C 1
ATOM 627 O O . LEU A 1 78 ? 16.780 7.174 -27.342 1.00 96.62 78 LEU A O 1
ATOM 631 N N . GLN A 1 79 ? 14.706 6.353 -27.159 1.00 94.31 79 GLN A N 1
ATOM 632 C CA . GLN A 1 79 ? 14.193 7.039 -28.354 1.00 94.31 79 GLN A CA 1
ATOM 633 C C . GLN A 1 79 ? 14.326 8.568 -28.301 1.00 94.31 79 GLN A C 1
ATOM 635 O O . GLN A 1 79 ? 14.428 9.208 -29.344 1.00 94.31 79 GLN A O 1
ATOM 640 N N . ARG A 1 80 ? 14.278 9.163 -27.103 1.00 89.25 80 ARG A N 1
ATOM 641 C CA . ARG A 1 80 ? 14.430 10.614 -26.918 1.00 89.25 80 ARG A CA 1
ATOM 642 C C . ARG A 1 80 ? 15.881 11.071 -26.965 1.00 89.25 80 ARG A C 1
ATOM 644 O O . ARG A 1 80 ? 16.114 12.203 -27.357 1.00 89.25 80 ARG A O 1
ATOM 651 N N . ASP A 1 81 ? 16.816 10.231 -26.532 1.00 84.19 81 ASP A N 1
ATOM 652 C CA . ASP A 1 81 ? 18.242 10.574 -26.512 1.00 84.19 81 ASP A CA 1
ATOM 653 C C . ASP A 1 81 ? 18.888 10.437 -27.908 1.00 84.19 81 ASP A C 1
ATOM 655 O O . ASP A 1 81 ? 19.931 11.036 -28.159 1.00 84.19 81 ASP A O 1
ATOM 659 N N . ASP A 1 82 ? 18.240 9.702 -28.820 1.00 68.50 82 ASP A N 1
ATOM 660 C CA . ASP A 1 82 ? 18.619 9.565 -30.235 1.00 68.50 82 ASP A CA 1
ATOM 661 C C . ASP A 1 82 ? 18.060 10.692 -31.148 1.00 68.50 82 ASP A C 1
ATOM 663 O O . ASP A 1 82 ? 18.324 10.685 -32.356 1.00 68.50 82 ASP A O 1
ATOM 667 N N . GLN A 1 83 ? 17.284 11.645 -30.604 1.00 55.16 83 GLN A N 1
ATOM 668 C CA . GLN A 1 83 ? 16.767 12.846 -31.296 1.00 55.16 83 GLN A CA 1
ATOM 669 C C . GLN A 1 83 ? 17.587 14.097 -30.969 1.00 55.16 83 GLN A C 1
ATOM 671 O O . GLN A 1 83 ? 17.792 14.903 -31.907 1.00 55.16 83 GLN A O 1
#

Sequence (83 aa):
MGPDVQDLTRDLFEQKGYDSFIYAPVGFVADHLEVLYDNDYECKVVCDEIQATYYRPPMPNVDPMFIDTLADVVLNKLQRDDQ

Organism: NCBI:txid1298598

Foldseek 3Di:
DDDQPLVVVVVCCVVPVAQEDEDEPVVDQADDCCPCDVQVPVSVVSSVVSNGHYHYDHGNHVPVVVVVVVVCVVVVVVVVVVD

Radius of gyration: 17.4 Å; chains: 1; bounding box: 33×23×50 Å

pLDDT: mean 95.33, std 7.74, range [55.16, 98.62]